Protein AF-A0A7X7PE40-F1 (afdb_monomer)

pLDDT: mean 73.2, std 11.76, range [38.41, 91.38]

Mean predicted aligned error: 15.98 Å

Foldseek 3Di:
DVVVVVVVVVCVVVVVVQDDPDPVPNDPDDDDPVNVCVVVVVVVVVVVVVVVCVVPDPPDDVVVVVVVDDDPDPPCPPPVVVVVVVVVVVVVPD

Structure (mmCIF, N/CA/C/O backbone):
data_AF-A0A7X7PE40-F1
#
_entry.id   AF-A0A7X7PE40-F1
#
loop_
_atom_site.group_PDB
_atom_site.id
_atom_site.type_symbol
_atom_site.label_atom_id
_atom_site.label_alt_id
_atom_site.label_comp_id
_atom_site.label_asym_id
_atom_site.label_entity_id
_atom_site.label_seq_id
_atom_site.pdbx_PDB_ins_code
_atom_site.Cartn_x
_atom_site.Cartn_y
_atom_site.Cartn_z
_atom_site.occupancy
_atom_site.B_iso_or_equiv
_atom_site.auth_seq_id
_atom_site.auth_comp_id
_atom_site.auth_asym_id
_atom_site.auth_atom_id
_atom_site.pdbx_PDB_model_num
ATOM 1 N N . ILE A 1 1 ? 12.352 8.405 5.562 1.00 75.38 1 ILE A N 1
ATOM 2 C CA . ILE A 1 1 ? 12.787 7.004 5.792 1.00 75.38 1 ILE A CA 1
ATOM 3 C C . ILE A 1 1 ? 12.091 6.030 4.834 1.00 75.38 1 ILE A C 1
ATOM 5 O O . ILE A 1 1 ? 12.790 5.477 4.001 1.00 75.38 1 ILE A O 1
ATOM 9 N N . ASN A 1 2 ? 10.757 5.880 4.856 1.00 75.56 2 ASN A N 1
ATOM 10 C CA . ASN A 1 2 ? 10.045 4.867 4.046 1.00 75.56 2 ASN A CA 1
ATOM 11 C C . ASN A 1 2 ? 10.304 4.952 2.531 1.00 75.56 2 ASN A C 1
ATOM 13 O O . ASN A 1 2 ? 10.583 3.941 1.899 1.00 75.56 2 ASN A O 1
ATOM 17 N N . ILE A 1 3 ? 10.283 6.159 1.959 1.00 77.88 3 ILE A N 1
ATOM 18 C CA . ILE A 1 3 ? 10.534 6.360 0.522 1.00 77.88 3 ILE A CA 1
ATOM 19 C C . ILE A 1 3 ? 12.004 6.083 0.171 1.00 77.88 3 ILE A C 1
ATOM 21 O O . ILE A 1 3 ? 12.272 5.437 -0.831 1.00 77.88 3 ILE A O 1
ATOM 25 N N . GLY A 1 4 ? 12.949 6.509 1.016 1.00 80.75 4 GLY A N 1
ATOM 26 C CA . GLY A 1 4 ? 14.385 6.302 0.785 1.00 80.75 4 GLY A CA 1
ATOM 27 C C . GLY A 1 4 ? 14.804 4.831 0.865 1.00 80.75 4 GLY A C 1
ATOM 28 O O . GLY A 1 4 ? 15.537 4.361 0.004 1.00 80.75 4 GLY A O 1
ATOM 29 N N . MET A 1 5 ? 14.267 4.086 1.836 1.00 84.00 5 MET A N 1
ATOM 30 C CA . MET A 1 5 ? 14.505 2.640 1.969 1.00 84.00 5 MET A CA 1
ATOM 31 C C . MET A 1 5 ? 13.878 1.847 0.814 1.00 84.00 5 MET A C 1
ATOM 33 O O . MET A 1 5 ? 14.441 0.863 0.341 1.00 84.00 5 MET A O 1
ATOM 37 N N . TRP A 1 6 ? 12.706 2.272 0.336 1.00 81.19 6 TRP A N 1
ATOM 38 C CA . TRP A 1 6 ? 12.072 1.651 -0.824 1.00 81.19 6 TRP A CA 1
ATOM 39 C C . TRP A 1 6 ? 12.856 1.929 -2.115 1.00 81.19 6 TRP A C 1
ATOM 41 O O . TRP A 1 6 ? 13.071 1.015 -2.910 1.00 81.19 6 TRP A O 1
ATOM 51 N N . PHE A 1 7 ? 13.358 3.158 -2.287 1.00 75.19 7 PHE A N 1
ATOM 52 C CA . PHE A 1 7 ? 14.175 3.532 -3.442 1.00 75.19 7 PHE A CA 1
ATOM 53 C C . PHE A 1 7 ? 15.508 2.771 -3.485 1.00 75.19 7 PHE A C 1
ATOM 55 O O . PHE A 1 7 ? 15.932 2.370 -4.564 1.00 75.19 7 PHE A O 1
ATOM 62 N N . GLU A 1 8 ? 16.130 2.495 -2.330 1.00 85.75 8 GLU A N 1
ATOM 63 C CA . GLU A 1 8 ? 17.310 1.617 -2.231 1.00 85.75 8 GLU A CA 1
ATOM 64 C C . GLU A 1 8 ? 17.037 0.246 -2.877 1.00 85.75 8 GLU A C 1
ATOM 66 O O . GLU A 1 8 ? 17.801 -0.206 -3.729 1.00 85.75 8 GLU A O 1
ATOM 71 N N . ARG A 1 9 ? 15.907 -0.395 -2.540 1.00 83.81 9 ARG A N 1
ATOM 72 C CA . ARG A 1 9 ? 15.522 -1.698 -3.114 1.00 83.81 9 ARG A CA 1
ATOM 73 C C . ARG A 1 9 ? 15.157 -1.606 -4.590 1.00 83.81 9 ARG A C 1
ATOM 75 O O . ARG A 1 9 ? 15.525 -2.495 -5.351 1.00 83.81 9 ARG A O 1
ATOM 82 N N . PHE A 1 10 ? 14.470 -0.542 -4.996 1.00 78.06 10 PHE A N 1
ATOM 83 C CA . PHE A 1 10 ? 14.125 -0.311 -6.397 1.00 78.06 10 PHE A CA 1
ATOM 84 C C . PHE A 1 10 ? 15.381 -0.188 -7.273 1.00 78.06 10 PHE A C 1
ATOM 86 O O . PHE A 1 10 ? 15.477 -0.852 -8.302 1.00 78.06 10 PHE A O 1
ATOM 93 N N . VAL A 1 11 ? 16.377 0.588 -6.832 1.00 79.56 11 VAL A N 1
ATOM 94 C CA . VAL A 1 11 ? 17.644 0.774 -7.558 1.00 79.56 11 VAL A CA 1
ATOM 95 C C . VAL A 1 11 ? 18.439 -0.527 -7.639 1.00 79.56 11 VAL A C 1
ATOM 97 O O . VAL A 1 11 ? 18.897 -0.870 -8.725 1.00 79.56 11 VAL A O 1
ATOM 100 N N . ILE A 1 12 ? 18.565 -1.274 -6.533 1.00 83.19 12 ILE A N 1
ATOM 101 C CA . ILE A 1 12 ? 19.263 -2.571 -6.534 1.00 83.19 12 ILE A CA 1
ATOM 102 C C . ILE A 1 12 ? 18.618 -3.519 -7.550 1.00 83.19 12 ILE A C 1
ATOM 104 O O . ILE A 1 12 ? 19.307 -4.060 -8.404 1.00 83.19 12 ILE A O 1
ATOM 108 N N . ILE A 1 13 ? 17.297 -3.694 -7.502 1.00 80.75 13 ILE A N 1
ATOM 109 C CA . ILE A 1 13 ? 16.604 -4.675 -8.346 1.00 80.75 13 ILE A CA 1
ATOM 110 C C . ILE A 1 13 ? 16.661 -4.270 -9.827 1.00 80.75 13 ILE A C 1
ATOM 112 O O . ILE A 1 13 ? 17.042 -5.084 -10.663 1.00 80.75 13 ILE A O 1
ATOM 116 N N . VAL A 1 14 ? 16.330 -3.021 -10.169 1.00 71.50 14 VAL A N 1
ATOM 117 C CA . VAL A 1 14 ? 16.244 -2.581 -11.575 1.00 71.50 14 VAL A CA 1
ATOM 118 C C . VAL A 1 14 ? 17.618 -2.541 -12.243 1.00 71.50 14 VAL A C 1
ATOM 120 O O . VAL A 1 14 ? 17.760 -3.006 -13.370 1.00 71.50 14 VAL A O 1
ATOM 123 N N . VAL A 1 15 ? 18.645 -2.028 -11.560 1.00 72.56 15 VAL A N 1
ATOM 124 C CA . VAL A 1 15 ? 19.998 -1.939 -12.134 1.00 72.56 15 VAL A CA 1
ATOM 125 C C . VAL A 1 15 ? 20.638 -3.321 -12.254 1.00 72.56 15 VAL A C 1
ATOM 127 O O . VAL A 1 15 ? 21.323 -3.583 -13.243 1.00 72.56 15 VAL A O 1
ATOM 130 N N . SER A 1 16 ? 20.395 -4.221 -11.293 1.00 70.50 16 SER A N 1
ATOM 131 C CA . SER A 1 16 ? 20.865 -5.606 -11.384 1.00 70.50 16 SER A CA 1
ATOM 132 C C . SER A 1 16 ? 20.179 -6.394 -12.499 1.00 70.50 16 SER A C 1
ATOM 134 O O . SER A 1 16 ? 20.856 -7.176 -13.155 1.00 70.50 16 SER A O 1
ATOM 136 N N . LEU A 1 17 ? 18.879 -6.189 -12.751 1.00 68.06 17 LEU A N 1
ATOM 137 C CA . LEU A 1 17 ? 18.199 -6.824 -13.889 1.00 68.06 17 LEU A CA 1
ATOM 138 C C . LEU A 1 17 ? 18.602 -6.210 -15.238 1.00 68.06 17 LEU A C 1
ATOM 140 O O . LEU A 1 17 ? 18.605 -6.912 -16.237 1.00 68.06 17 LEU A O 1
ATOM 144 N N . ALA A 1 18 ? 18.949 -4.920 -15.289 1.00 64.88 18 ALA A N 1
ATOM 145 C CA . ALA A 1 18 ? 19.332 -4.259 -16.539 1.00 64.88 18 ALA A CA 1
ATOM 146 C C . ALA A 1 18 ? 20.714 -4.695 -17.073 1.00 64.88 18 ALA A C 1
ATOM 148 O O . ALA A 1 18 ? 20.954 -4.612 -18.277 1.00 64.88 18 ALA A O 1
ATOM 149 N N . HIS A 1 19 ? 21.615 -5.163 -16.201 1.00 62.09 19 HIS A N 1
ATOM 150 C CA . HIS A 1 19 ? 22.909 -5.734 -16.586 1.00 62.09 19 HIS A CA 1
ATOM 151 C C . HIS A 1 19 ? 22.867 -7.261 -16.535 1.00 62.09 19 HIS A C 1
ATOM 153 O O . HIS A 1 19 ? 23.377 -7.898 -15.614 1.00 62.09 19 HIS A O 1
ATOM 159 N N . GLU A 1 20 ? 22.261 -7.849 -17.560 1.00 62.69 20 GLU A N 1
ATOM 160 C CA . GLU A 1 20 ? 22.317 -9.290 -17.778 1.00 62.69 20 GLU A CA 1
ATOM 161 C C . GLU A 1 20 ? 23.715 -9.718 -18.277 1.00 62.69 20 GLU A C 1
ATOM 163 O O . GLU A 1 20 ? 24.466 -8.922 -18.850 1.00 62.69 20 GLU A O 1
ATOM 168 N N . TYR A 1 21 ? 24.069 -10.989 -18.040 1.00 58.44 21 TYR A N 1
ATOM 169 C CA . TYR A 1 21 ? 25.407 -11.573 -18.257 1.00 58.44 21 TYR A CA 1
ATOM 170 C C . TYR A 1 21 ? 25.906 -11.482 -19.716 1.00 58.44 21 TYR A C 1
ATOM 172 O O . TYR A 1 21 ? 27.108 -11.568 -19.953 1.00 58.44 21 TYR A O 1
ATOM 180 N N . GLU A 1 22 ? 25.001 -11.282 -20.683 1.00 57.41 22 GLU A N 1
ATOM 181 C CA . GLU A 1 22 ? 25.297 -11.243 -22.118 1.00 57.41 22 GLU A CA 1
ATOM 182 C C . GLU A 1 22 ? 25.368 -9.788 -22.648 1.00 57.41 22 GLU A C 1
ATOM 184 O O . GLU A 1 22 ? 24.329 -9.134 -22.793 1.00 57.41 22 GLU A O 1
ATOM 189 N N . PRO A 1 23 ? 26.560 -9.260 -23.000 1.00 62.41 23 PRO A N 1
ATOM 190 C CA . PRO A 1 23 ? 26.762 -7.835 -23.301 1.00 62.41 23 PRO A CA 1
ATOM 191 C C . PRO A 1 23 ? 25.992 -7.306 -24.518 1.00 62.41 23 PRO A C 1
ATOM 193 O O . PRO A 1 23 ? 25.711 -6.114 -24.617 1.00 62.41 23 PRO A O 1
ATOM 196 N N . PHE A 1 24 ? 25.644 -8.184 -25.462 1.00 65.31 24 PHE A N 1
ATOM 197 C CA . PHE A 1 24 ? 24.887 -7.833 -26.669 1.00 65.31 24 PHE A CA 1
ATOM 198 C C . PHE A 1 24 ? 23.400 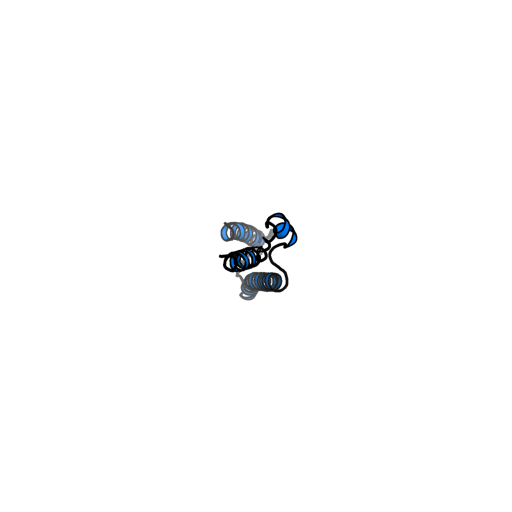-7.541 -26.388 1.00 65.31 24 PHE A C 1
ATOM 200 O O . PHE A 1 24 ? 22.741 -6.868 -27.179 1.00 65.31 24 PHE A O 1
ATOM 207 N N . MET A 1 25 ? 22.865 -8.018 -25.259 1.00 60.47 25 MET A N 1
ATOM 208 C CA . MET A 1 25 ? 21.453 -7.861 -24.894 1.00 60.47 25 MET A CA 1
ATOM 209 C C . MET A 1 25 ? 21.183 -6.646 -24.005 1.00 60.47 25 MET A C 1
ATOM 211 O O . MET A 1 25 ? 20.029 -6.420 -23.640 1.00 60.47 25 MET A O 1
ATOM 215 N N . TRP A 1 26 ? 22.205 -5.841 -23.688 1.00 66.00 26 TRP A N 1
ATOM 216 C CA . TRP A 1 26 ? 22.056 -4.604 -22.925 1.00 66.00 26 TRP A CA 1
ATOM 217 C C . TRP A 1 26 ? 21.109 -3.649 -23.649 1.00 66.00 26 TRP A C 1
ATOM 219 O O . TRP A 1 26 ? 21.467 -2.952 -24.599 1.00 66.00 26 TRP A O 1
ATOM 229 N N . ARG A 1 27 ? 19.857 -3.641 -23.202 1.00 65.50 27 ARG A N 1
ATOM 230 C CA . ARG A 1 27 ? 18.808 -2.772 -23.714 1.00 65.50 27 ARG A CA 1
ATOM 231 C C . ARG A 1 27 ? 18.408 -1.841 -22.590 1.00 65.50 27 ARG A C 1
ATOM 233 O O . ARG A 1 27 ? 18.141 -2.283 -21.478 1.00 65.50 27 ARG A O 1
ATOM 240 N N . ASN A 1 28 ? 18.354 -0.548 -22.889 1.00 67.31 28 ASN A N 1
ATOM 241 C CA . ASN A 1 28 ? 17.845 0.430 -21.939 1.00 67.31 28 ASN A CA 1
ATOM 242 C C . ASN A 1 28 ? 16.394 0.067 -21.598 1.00 67.31 28 ASN A C 1
ATOM 244 O O . ASN A 1 28 ? 15.526 0.086 -22.473 1.00 67.31 28 ASN A O 1
ATOM 248 N N . TYR A 1 29 ? 16.146 -0.301 -20.341 1.00 65.75 29 TYR A N 1
ATOM 249 C CA . TYR A 1 29 ? 14.806 -0.580 -19.846 1.00 65.75 29 TYR A CA 1
ATOM 250 C C . TYR A 1 29 ? 13.976 0.705 -19.913 1.00 65.75 29 TYR A C 1
ATOM 252 O 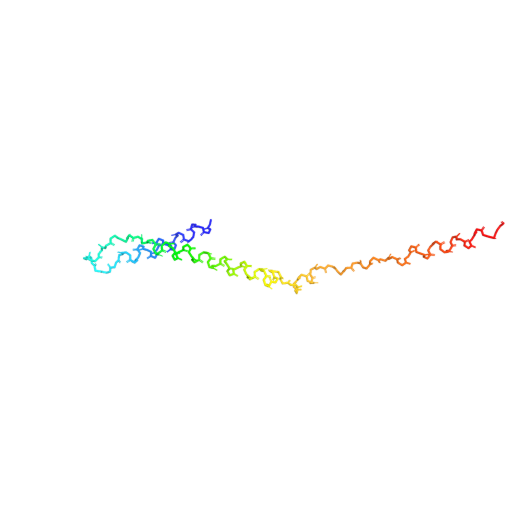O . TYR A 1 29 ? 14.272 1.689 -19.233 1.00 65.75 29 TYR A O 1
ATOM 260 N N . MET A 1 30 ? 12.950 0.704 -20.762 1.00 72.81 30 MET A N 1
ATOM 261 C CA . MET A 1 30 ? 11.959 1.771 -20.813 1.00 72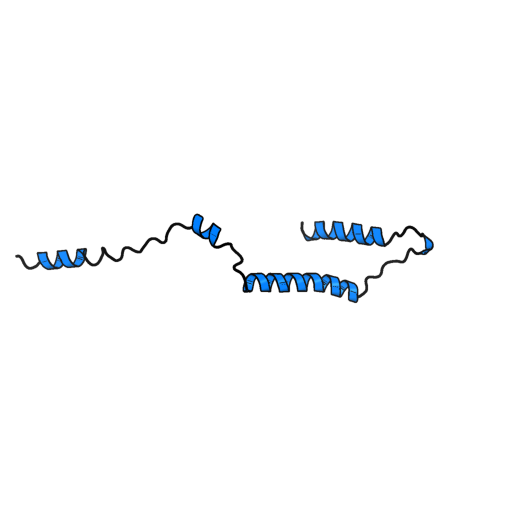.81 30 MET A CA 1
ATOM 262 C C . MET A 1 30 ? 10.714 1.278 -20.076 1.00 72.81 30 MET A C 1
ATOM 264 O O . MET A 1 30 ? 10.037 0.394 -20.605 1.00 72.81 30 MET A O 1
ATOM 268 N N . PRO A 1 31 ? 10.409 1.811 -18.880 1.00 72.62 31 PRO A N 1
ATOM 269 C CA . PRO A 1 31 ? 9.236 1.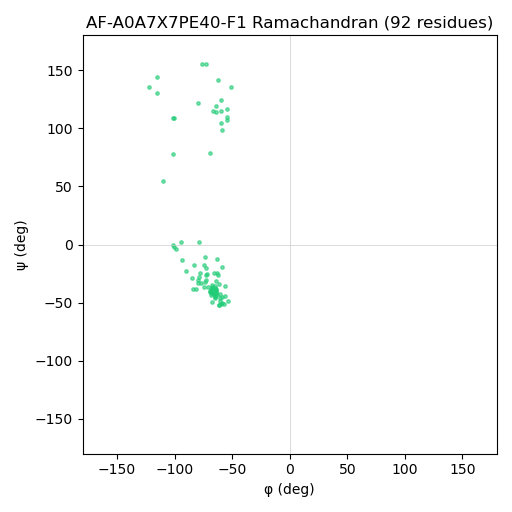386 -18.134 1.00 72.62 31 PRO A CA 1
ATOM 270 C C . PRO A 1 31 ? 7.974 1.641 -18.960 1.00 72.62 31 PRO A C 1
ATOM 272 O O . PRO A 1 31 ? 7.708 2.762 -19.404 1.00 72.62 31 PRO A O 1
ATOM 275 N N . SER A 1 32 ? 7.194 0.588 -19.175 1.00 85.12 32 SER A N 1
ATOM 276 C CA . SER A 1 32 ? 5.905 0.666 -19.845 1.00 85.12 32 SER A CA 1
ATOM 277 C C . SER A 1 32 ? 4.845 1.242 -18.912 1.00 85.12 32 SER A C 1
ATOM 279 O O . SER A 1 32 ? 4.902 1.120 -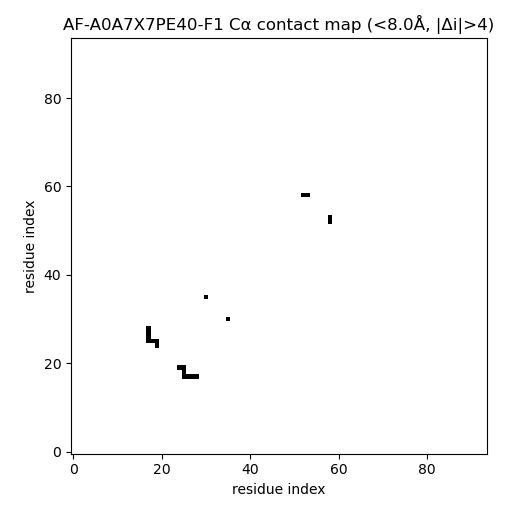17.684 1.00 85.12 32 SER A O 1
ATOM 281 N N . TRP A 1 33 ? 3.811 1.834 -19.508 1.00 88.19 33 TRP A N 1
ATOM 282 C CA . TRP A 1 33 ? 2.660 2.336 -18.759 1.00 88.19 33 TRP A CA 1
ATOM 283 C C . TRP A 1 33 ? 1.997 1.245 -17.905 1.00 88.19 33 TRP A C 1
ATOM 285 O O . TRP A 1 33 ? 1.563 1.501 -16.786 1.00 88.19 33 TRP A O 1
ATOM 295 N N . THR A 1 34 ? 1.975 0.011 -18.406 1.00 89.38 34 THR A N 1
ATOM 296 C CA . THR A 1 34 ? 1.477 -1.171 -17.697 1.00 89.38 34 THR A CA 1
ATOM 297 C C . THR A 1 34 ? 2.248 -1.460 -16.412 1.00 89.38 34 THR A C 1
ATOM 299 O O . THR A 1 34 ? 1.628 -1.726 -15.388 1.00 89.38 34 THR A O 1
ATOM 302 N N . GLU A 1 35 ? 3.576 -1.358 -16.417 1.00 80.50 35 GLU A N 1
ATOM 303 C CA . GLU A 1 35 ? 4.399 -1.600 -15.221 1.00 80.50 35 GLU A CA 1
ATOM 304 C C . GLU A 1 35 ? 4.196 -0.505 -14.173 1.00 80.50 35 GLU A C 1
ATOM 306 O O . GLU A 1 35 ? 4.035 -0.796 -12.986 1.00 80.50 35 GLU A O 1
ATOM 311 N N . MET A 1 36 ? 4.090 0.751 -14.617 1.00 84.31 36 MET A N 1
ATOM 312 C CA . MET A 1 36 ? 3.757 1.875 -13.739 1.00 84.31 36 MET A CA 1
ATOM 313 C C . MET A 1 36 ? 2.350 1.736 -13.146 1.00 84.31 36 MET A C 1
ATOM 315 O O . MET A 1 36 ? 2.146 2.014 -11.964 1.00 84.31 36 MET A O 1
ATOM 319 N N . ALA A 1 37 ? 1.386 1.255 -13.934 1.00 88.94 37 ALA A N 1
ATOM 320 C CA . ALA A 1 37 ? 0.029 0.991 -13.474 1.00 88.94 37 ALA A CA 1
ATOM 321 C C . ALA A 1 37 ? -0.032 -0.170 -12.470 1.00 88.94 37 ALA A C 1
ATOM 323 O O . ALA A 1 37 ? -0.771 -0.076 -11.495 1.00 88.94 37 ALA A O 1
ATOM 324 N N . ILE A 1 38 ? 0.760 -1.232 -12.650 1.00 87.38 38 ILE A N 1
ATOM 325 C CA . ILE A 1 38 ? 0.855 -2.345 -11.688 1.00 87.38 38 ILE A CA 1
ATOM 326 C C . ILE A 1 38 ? 1.503 -1.873 -10.384 1.00 87.38 38 ILE A C 1
ATOM 328 O O . ILE A 1 38 ? 1.025 -2.208 -9.297 1.00 87.38 38 ILE A O 1
ATOM 332 N N . LEU A 1 39 ? 2.549 -1.049 -10.474 1.00 83.06 39 LEU A N 1
ATOM 333 C CA . LEU A 1 39 ? 3.199 -0.462 -9.307 1.00 83.06 39 LEU A CA 1
ATOM 334 C C . LEU A 1 39 ? 2.223 0.424 -8.519 1.00 83.06 39 LEU A C 1
ATOM 336 O O . LEU A 1 39 ? 2.034 0.222 -7.321 1.00 83.06 39 LEU A O 1
ATOM 340 N N . ALA A 1 40 ? 1.553 1.361 -9.193 1.00 85.38 40 ALA A N 1
ATOM 341 C CA . ALA A 1 40 ? 0.557 2.235 -8.575 1.00 85.38 40 ALA A CA 1
ATOM 342 C C . ALA A 1 40 ? -0.655 1.445 -8.048 1.00 85.38 40 ALA A C 1
ATOM 344 O O . ALA A 1 40 ? -1.130 1.679 -6.935 1.00 85.38 40 ALA A O 1
ATOM 345 N N . GLY A 1 41 ? -1.118 0.460 -8.818 1.00 87.62 41 GLY A N 1
ATOM 346 C CA . GLY A 1 41 ? -2.201 -0.447 -8.457 1.00 87.62 41 GLY A CA 1
ATOM 347 C C . GLY A 1 41 ? -1.885 -1.284 -7.221 1.00 87.62 41 GLY A C 1
ATOM 348 O O . GLY A 1 41 ? -2.777 -1.507 -6.413 1.00 87.62 41 GLY A O 1
ATOM 349 N N . SER A 1 42 ? -0.625 -1.666 -6.999 1.00 83.12 42 SER A N 1
ATOM 350 C CA . SER A 1 42 ? -0.208 -2.399 -5.795 1.00 83.12 42 SER A CA 1
ATOM 351 C C . SER A 1 42 ? -0.388 -1.567 -4.522 1.00 83.12 42 SER A C 1
ATOM 353 O O . SER A 1 42 ? -0.879 -2.082 -3.517 1.00 83.12 42 SER A O 1
ATOM 355 N N . PHE A 1 43 ? -0.082 -0.263 -4.568 1.00 79.06 43 PHE A N 1
ATOM 356 C CA . PHE A 1 43 ? -0.390 0.649 -3.461 1.00 79.06 43 PHE A CA 1
ATOM 357 C C . PHE A 1 43 ? -1.901 0.783 -3.262 1.00 79.06 43 PHE A C 1
ATOM 359 O O . PHE A 1 43 ? -2.381 0.671 -2.136 1.00 79.06 43 PHE A O 1
ATOM 366 N N . GLY A 1 44 ? -2.660 0.966 -4.347 1.00 86.50 44 GLY A N 1
ATOM 367 C CA . GLY A 1 44 ? -4.121 1.047 -4.294 1.00 86.50 44 GLY A CA 1
ATOM 368 C C . GLY A 1 44 ? -4.762 -0.208 -3.698 1.00 86.50 44 GLY A C 1
ATOM 369 O O . GLY A 1 44 ? -5.609 -0.105 -2.817 1.00 86.50 44 GLY A O 1
ATOM 370 N N . TRP A 1 45 ? -4.315 -1.391 -4.115 1.00 87.81 45 TRP A N 1
ATOM 371 C CA . TRP A 1 45 ? -4.805 -2.677 -3.624 1.00 87.81 45 TRP A CA 1
ATOM 372 C C . TRP A 1 45 ? -4.466 -2.889 -2.147 1.00 87.81 45 TRP A C 1
ATOM 374 O O . TRP A 1 45 ? -5.327 -3.300 -1.369 1.00 87.81 45 TRP A O 1
ATOM 384 N N . PHE A 1 46 ? -3.247 -2.534 -1.732 1.00 81.81 46 PHE A N 1
ATOM 385 C CA . PHE A 1 46 ? -2.850 -2.543 -0.325 1.00 81.81 46 PHE A CA 1
ATOM 386 C C . PHE A 1 46 ? -3.734 -1.620 0.520 1.00 81.81 46 PHE A C 1
ATOM 388 O O . PHE A 1 46 ? -4.299 -2.066 1.517 1.00 81.81 46 PHE A O 1
ATOM 395 N N . PHE A 1 47 ? -3.908 -0.357 0.116 1.00 84.00 47 PHE A N 1
ATOM 396 C CA . PHE A 1 47 ? -4.753 0.587 0.851 1.00 84.00 47 PHE A CA 1
ATOM 397 C C . PHE A 1 47 ? -6.219 0.169 0.845 1.00 84.00 47 PHE A C 1
ATOM 399 O O . PHE A 1 47 ? -6.880 0.301 1.868 1.00 84.00 47 PHE A O 1
ATOM 406 N N . MET A 1 48 ? -6.727 -0.380 -0.257 1.00 88.62 48 MET A N 1
ATOM 407 C CA . MET A 1 48 ? -8.093 -0.888 -0.327 1.00 88.62 48 MET A CA 1
ATOM 408 C C . MET A 1 48 ? -8.318 -2.016 0.683 1.00 88.62 48 MET A C 1
ATOM 410 O O . MET A 1 48 ? -9.272 -1.954 1.457 1.00 88.62 48 MET A O 1
ATOM 414 N N . LEU A 1 49 ? -7.422 -3.005 0.736 1.00 86.94 49 LEU A N 1
ATOM 415 C CA . LEU A 1 49 ? -7.499 -4.090 1.717 1.00 86.94 49 LEU A CA 1
ATOM 416 C C . LEU A 1 49 ? -7.285 -3.592 3.151 1.00 86.94 49 LEU A C 1
ATOM 418 O O . LEU A 1 49 ? -7.991 -4.028 4.055 1.00 86.94 49 LEU A O 1
ATOM 422 N N . PHE A 1 50 ? -6.364 -2.655 3.367 1.00 81.88 50 PHE A N 1
ATOM 423 C CA . PHE A 1 50 ? -6.102 -2.060 4.678 1.00 81.88 50 PHE A CA 1
ATOM 424 C C . PHE A 1 50 ? -7.301 -1.256 5.205 1.00 81.88 50 PHE A C 1
ATOM 426 O O . PHE A 1 50 ? -7.702 -1.414 6.356 1.00 81.88 50 PHE A O 1
ATOM 433 N N . LEU A 1 51 ? -7.928 -0.434 4.359 1.00 87.88 51 LEU A N 1
ATOM 434 C CA . LEU A 1 51 ? -9.145 0.310 4.694 1.00 87.88 51 LEU A CA 1
ATOM 435 C C . LEU A 1 51 ? -10.316 -0.638 4.965 1.00 87.88 51 LEU A C 1
ATOM 437 O O . LEU A 1 51 ? -11.069 -0.430 5.916 1.00 87.88 51 LEU A O 1
ATOM 441 N N . LEU A 1 52 ? -10.459 -1.691 4.156 1.00 91.38 52 LEU A N 1
ATOM 442 C CA . LEU A 1 52 ? -11.479 -2.715 4.360 1.00 91.38 52 LEU A CA 1
ATOM 443 C C . LEU A 1 52 ? -11.265 -3.451 5.689 1.00 91.38 52 LEU A C 1
ATOM 445 O O . LEU A 1 52 ? -12.215 -3.629 6.447 1.00 91.38 52 LEU A O 1
ATOM 449 N N . PHE A 1 53 ? -10.020 -3.806 6.008 1.00 88.31 53 PHE A N 1
ATOM 450 C CA . PHE A 1 53 ? -9.643 -4.406 7.284 1.00 88.31 53 PHE A CA 1
ATOM 451 C C . PHE A 1 53 ? -10.003 -3.497 8.464 1.00 88.31 53 PHE A C 1
ATOM 453 O O . PHE A 1 53 ? -10.699 -3.947 9.368 1.00 88.31 53 PHE A O 1
ATOM 460 N N . MET A 1 54 ? -9.627 -2.213 8.425 1.00 88.94 54 MET A N 1
ATOM 461 C CA . MET A 1 54 ? -9.979 -1.245 9.478 1.00 88.94 54 MET A CA 1
ATOM 462 C C . MET A 1 54 ? -11.489 -1.029 9.626 1.00 88.9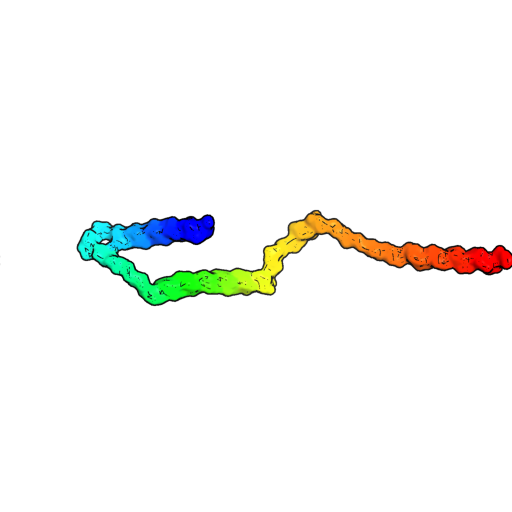4 54 MET A C 1
ATOM 464 O O . MET A 1 54 ? -11.950 -0.631 10.694 1.00 88.94 54 MET A O 1
ATOM 468 N N . ARG A 1 55 ? -12.265 -1.243 8.557 1.00 88.06 55 ARG A N 1
ATOM 469 C CA . ARG A 1 55 ? -13.726 -1.123 8.597 1.00 88.06 55 ARG A CA 1
ATOM 470 C C . ARG A 1 55 ? -14.405 -2.369 9.158 1.00 88.06 55 ARG A C 1
ATOM 472 O O . ARG A 1 55 ? -15.420 -2.234 9.835 1.00 88.06 55 ARG A O 1
ATOM 479 N N . ILE A 1 56 ? -13.906 -3.561 8.836 1.00 90.12 56 ILE A N 1
ATOM 480 C CA . ILE A 1 56 ? -14.525 -4.831 9.249 1.00 90.12 56 ILE A CA 1
ATOM 481 C C . ILE A 1 56 ? -14.080 -5.226 10.659 1.00 90.12 56 ILE A C 1
ATOM 483 O O . ILE A 1 56 ? -14.885 -5.744 11.432 1.00 90.12 56 ILE A O 1
ATOM 487 N N . LEU A 1 57 ? -12.811 -4.996 10.997 1.00 84.69 57 LEU A N 1
ATOM 488 C CA . LEU A 1 57 ? -12.205 -5.435 12.248 1.00 84.69 57 LEU A CA 1
ATOM 489 C C . LEU A 1 57 ? -11.798 -4.234 13.110 1.00 84.69 57 LEU A C 1
ATOM 491 O O . LEU A 1 57 ? -11.347 -3.215 12.585 1.00 84.69 57 LEU A O 1
ATOM 495 N N . PRO A 1 58 ? -11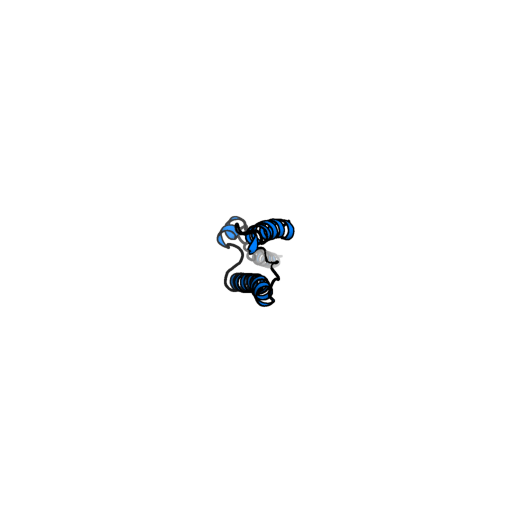.932 -4.334 14.445 1.00 79.94 58 PRO A N 1
ATOM 496 C CA . PRO A 1 58 ? -11.456 -3.294 15.341 1.00 79.94 58 PRO A CA 1
ATOM 497 C C . PRO A 1 58 ? -9.933 -3.194 15.220 1.00 79.94 58 PRO A C 1
ATOM 499 O O . PRO A 1 58 ? -9.213 -4.148 15.504 1.00 79.94 58 PRO A O 1
ATOM 502 N N . ALA A 1 59 ? -9.442 -2.023 14.810 1.00 78.12 59 ALA A N 1
ATOM 503 C CA . ALA A 1 59 ? -8.013 -1.773 14.604 1.00 78.12 59 ALA A CA 1
ATOM 504 C C . ALA A 1 59 ? -7.173 -1.886 15.893 1.00 78.12 59 ALA A C 1
ATOM 506 O O . ALA A 1 59 ? -5.947 -1.924 15.830 1.00 78.12 59 ALA A O 1
ATOM 507 N N . VAL A 1 60 ? -7.829 -1.933 17.056 1.00 79.25 60 VAL A N 1
ATOM 508 C CA . VAL A 1 60 ? -7.206 -2.061 18.373 1.00 79.25 60 VAL A CA 1
ATOM 509 C C . VAL A 1 60 ? -7.763 -3.298 19.069 1.00 79.25 60 VAL A C 1
ATOM 511 O O . VAL A 1 60 ? -8.976 -3.523 19.082 1.00 79.25 60 VAL A O 1
ATOM 514 N N . SER A 1 61 ? -6.884 -4.090 19.680 1.00 79.12 61 SER A N 1
ATOM 515 C CA . SER A 1 61 ? -7.279 -5.241 20.486 1.00 79.12 61 SER A CA 1
ATOM 516 C C . SER A 1 61 ? -8.024 -4.787 21.749 1.00 79.12 61 SER A C 1
ATOM 518 O O . SER A 1 61 ? -7.475 -4.150 22.645 1.00 79.12 61 SER A O 1
ATOM 520 N N . ILE A 1 62 ? -9.307 -5.148 21.851 1.00 74.06 62 ILE A N 1
ATOM 521 C CA . ILE A 1 62 ? -10.130 -4.857 23.038 1.00 74.06 62 ILE A CA 1
ATOM 522 C C . ILE A 1 62 ? -9.637 -5.617 24.284 1.00 74.06 62 ILE A C 1
ATOM 524 O O . ILE A 1 62 ? -9.882 -5.161 25.398 1.00 74.06 62 ILE A O 1
ATOM 528 N N . ALA A 1 63 ? -8.949 -6.752 24.115 1.00 77.50 63 ALA A N 1
ATOM 529 C CA . ALA A 1 63 ? -8.403 -7.537 25.224 1.00 77.50 63 ALA A CA 1
ATOM 530 C C . ALA A 1 63 ? -7.368 -6.736 26.035 1.00 77.50 63 ALA A C 1
ATOM 532 O O . ALA A 1 63 ? -7.558 -6.545 27.231 1.00 77.50 63 ALA A O 1
ATOM 533 N N . GLU A 1 64 ? -6.370 -6.161 25.361 1.00 75.81 64 GLU A N 1
ATOM 534 C CA . GLU A 1 64 ? -5.337 -5.324 25.988 1.00 75.81 64 GLU A CA 1
ATOM 535 C C . GLU A 1 64 ? -5.938 -4.046 26.594 1.00 75.81 64 GLU A C 1
ATOM 537 O O . GLU A 1 64 ? -5.580 -3.617 27.689 1.00 75.81 64 GLU A O 1
ATOM 542 N N . LEU A 1 65 ? -6.923 -3.444 25.915 1.00 75.62 65 LEU A N 1
ATOM 543 C CA . LEU A 1 65 ? -7.576 -2.227 26.402 1.00 75.62 65 LEU A CA 1
ATOM 544 C C . LEU A 1 65 ? -8.329 -2.443 27.723 1.00 75.62 65 LEU A C 1
ATOM 546 O O . LEU A 1 65 ? -8.432 -1.521 28.529 1.00 75.62 65 LEU A O 1
ATOM 550 N N . LYS A 1 66 ? -8.866 -3.646 27.956 1.00 69.44 66 LYS A N 1
ATOM 551 C CA . LYS A 1 66 ? -9.593 -3.983 29.189 1.00 69.44 66 LYS A CA 1
ATOM 552 C C . LYS A 1 66 ? -8.680 -4.132 30.404 1.00 69.44 66 LYS A C 1
ATOM 554 O O . LYS A 1 66 ? -9.167 -3.917 31.508 1.00 69.44 66 LYS A O 1
ATOM 559 N N . GLU A 1 67 ? -7.406 -4.471 30.219 1.00 74.94 67 GLU A N 1
ATOM 560 C CA . GLU A 1 67 ? -6.437 -4.548 31.323 1.00 74.94 67 GLU A CA 1
ATOM 561 C C . GLU A 1 67 ? -5.963 -3.163 31.769 1.00 74.94 67 GLU A C 1
ATOM 563 O O . GLU A 1 67 ? -5.728 -2.935 32.954 1.00 74.94 67 GLU A O 1
ATOM 568 N N . VAL A 1 68 ? -5.868 -2.218 30.831 1.00 78.88 68 VAL A N 1
ATOM 569 C CA . VAL A 1 68 ? -5.386 -0.858 31.116 1.00 78.88 68 VAL A CA 1
ATOM 570 C C . VAL A 1 68 ? -6.506 0.060 31.623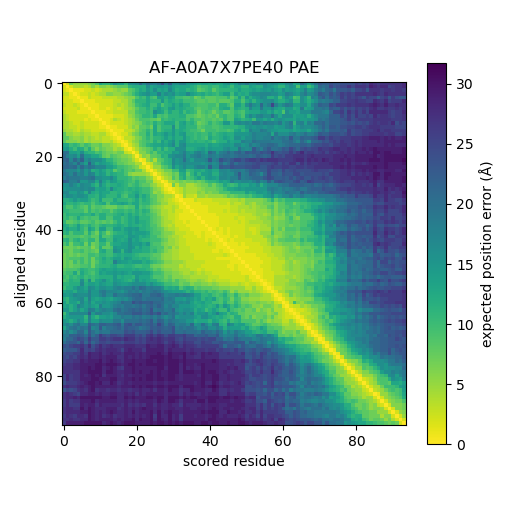 1.00 78.88 68 VAL A C 1
ATOM 572 O O . VAL A 1 68 ? -6.244 1.000 32.374 1.00 78.88 68 VAL A O 1
ATOM 575 N N . LEU A 1 69 ? -7.763 -0.174 31.225 1.00 75.25 69 LEU A N 1
ATOM 576 C CA . LEU A 1 69 ? -8.877 0.702 31.595 1.00 75.25 69 LEU A CA 1
ATOM 577 C C . LEU A 1 69 ? -9.381 0.420 33.025 1.00 75.25 69 LEU A C 1
ATOM 579 O O . LEU A 1 69 ? -9.848 -0.686 33.302 1.00 75.25 69 LEU A O 1
ATOM 583 N N . PRO A 1 70 ? -9.379 1.421 33.931 1.00 72.50 70 PRO A N 1
ATOM 584 C CA . PRO A 1 70 ? -9.969 1.266 35.254 1.00 72.50 70 PRO A CA 1
ATOM 585 C C . PRO A 1 70 ? -11.473 0.992 35.141 1.00 72.50 70 PRO A C 1
ATOM 587 O O . PRO A 1 70 ? -12.164 1.564 34.292 1.00 72.50 70 PRO A O 1
ATOM 590 N N . ALA A 1 71 ? -11.980 0.105 36.005 1.00 75.25 71 ALA A N 1
ATOM 591 C CA . ALA A 1 71 ? -13.384 -0.292 36.012 1.00 75.25 71 ALA A CA 1
ATOM 592 C C . ALA A 1 71 ? -14.295 0.952 36.030 1.00 75.25 71 ALA A C 1
ATOM 594 O O . ALA A 1 71 ? -14.022 1.881 36.799 1.00 75.25 71 ALA A O 1
ATOM 595 N N . PRO A 1 72 ? -15.371 0.994 35.216 1.00 74.12 72 PRO A N 1
ATOM 596 C CA . PRO A 1 72 ? -16.246 2.153 35.163 1.00 74.12 72 PRO A CA 1
ATOM 597 C C . PRO A 1 72 ? -16.742 2.466 36.572 1.00 74.12 72 PRO A C 1
ATOM 599 O O . PRO A 1 72 ? -17.420 1.641 37.191 1.00 74.12 72 PRO A O 1
ATOM 602 N N . ALA A 1 73 ? -16.387 3.644 37.092 1.00 71.94 73 ALA A N 1
ATOM 603 C CA . ALA A 1 73 ? -16.869 4.097 38.384 1.00 71.94 73 ALA A CA 1
ATOM 604 C C . ALA A 1 73 ? -18.395 4.171 38.301 1.00 71.94 73 ALA A C 1
ATOM 606 O O . ALA A 1 73 ? -18.962 5.054 37.652 1.00 71.94 73 ALA A O 1
ATOM 607 N N . ARG A 1 74 ? -19.065 3.194 38.921 1.00 73.75 74 ARG A N 1
ATOM 608 C CA . ARG A 1 74 ? -20.516 3.180 39.072 1.00 73.75 74 ARG A CA 1
ATOM 609 C C . ARG A 1 74 ? -20.875 4.503 39.730 1.00 73.75 74 ARG A C 1
ATOM 611 O O . ARG A 1 74 ? -20.529 4.713 40.890 1.00 73.75 74 ARG A O 1
ATOM 618 N N . ARG A 1 75 ? -21.515 5.415 38.988 1.00 63.53 75 ARG A N 1
ATOM 619 C CA . ARG A 1 75 ? -22.046 6.653 39.565 1.00 63.53 75 ARG A CA 1
ATOM 620 C C . ARG A 1 75 ? -22.948 6.231 40.716 1.00 63.53 75 ARG A C 1
ATOM 622 O O . ARG A 1 75 ? -24.017 5.666 40.495 1.00 63.53 75 ARG A O 1
ATOM 629 N N . SER A 1 76 ? -22.468 6.452 41.935 1.00 59.47 76 SER A N 1
ATOM 630 C CA . SER A 1 76 ? -23.235 6.270 43.155 1.00 59.47 76 SER A CA 1
ATOM 631 C C . SER A 1 76 ? -24.297 7.366 43.189 1.00 59.47 76 SER A C 1
ATOM 633 O O . SER A 1 76 ? -24.130 8.407 43.810 1.00 59.47 76 SER A O 1
ATOM 635 N N . GLY A 1 77 ? -25.373 7.166 42.429 1.00 56.75 77 GLY A N 1
ATOM 636 C CA . GLY A 1 77 ? -26.589 7.975 42.499 1.00 56.75 77 GLY A CA 1
ATOM 637 C C . GLY A 1 77 ? -27.482 7.586 43.681 1.00 56.75 77 GLY A C 1
ATOM 638 O O . GLY A 1 77 ? -28.556 8.149 43.839 1.00 56.75 77 GLY A O 1
ATOM 639 N N . ALA A 1 78 ? -27.060 6.627 44.511 1.00 58.38 78 ALA A N 1
ATOM 640 C CA . ALA A 1 78 ? -27.873 6.095 45.599 1.00 58.38 78 ALA A CA 1
ATOM 641 C C . ALA A 1 78 ? -27.823 6.943 46.885 1.00 58.38 78 ALA A C 1
ATOM 643 O O . ALA A 1 78 ? -28.707 6.816 47.726 1.00 58.38 78 ALA A O 1
ATOM 644 N N . THR A 1 79 ? -26.837 7.831 47.053 1.00 58.12 79 THR A N 1
ATOM 645 C CA . THR A 1 79 ? -26.665 8.591 48.306 1.00 58.12 79 THR A CA 1
ATOM 646 C C . THR A 1 79 ? -27.339 9.965 48.328 1.00 58.12 79 THR A C 1
ATOM 648 O O . THR A 1 79 ? -27.513 10.522 49.408 1.00 58.12 79 THR A O 1
ATOM 651 N N . ALA A 1 80 ? -27.779 10.505 47.186 1.00 57.94 80 ALA A N 1
ATOM 652 C CA . ALA A 1 80 ? -28.438 11.818 47.145 1.00 57.94 80 ALA A CA 1
ATOM 653 C C . ALA A 1 80 ? -29.916 11.776 47.595 1.00 57.94 80 ALA A C 1
ATOM 655 O O . ALA A 1 80 ? -30.420 12.756 48.135 1.00 57.94 80 ALA A O 1
ATOM 656 N N . GLY A 1 81 ? -30.602 10.637 47.425 1.00 52.44 81 GLY A N 1
ATOM 657 C CA . GLY A 1 81 ? -32.004 10.475 47.840 1.00 52.44 81 GLY A CA 1
ATOM 658 C C . GLY A 1 81 ? -32.191 10.201 49.338 1.00 52.44 81 GLY A C 1
ATOM 659 O O . GLY A 1 81 ? -33.181 10.628 49.924 1.00 52.44 81 GLY A O 1
ATOM 660 N N . ALA A 1 82 ? -31.222 9.547 49.987 1.00 57.44 82 ALA A N 1
ATOM 661 C CA . ALA A 1 82 ? -31.330 9.172 51.400 1.00 57.44 82 ALA A CA 1
ATOM 662 C C . ALA A 1 82 ? -31.171 10.369 52.359 1.00 57.44 82 ALA A C 1
ATOM 664 O O . ALA A 1 82 ? -31.810 10.415 53.408 1.00 57.44 82 ALA A O 1
ATOM 665 N N . GLN A 1 83 ? -30.359 11.368 51.991 1.00 57.06 83 GLN A N 1
ATOM 666 C CA . GLN A 1 83 ? -30.128 12.556 52.824 1.00 57.06 83 GLN A CA 1
ATOM 667 C C . GLN A 1 83 ? -31.272 13.581 52.771 1.00 57.06 83 GLN A C 1
ATOM 669 O O . GLN A 1 83 ? -31.448 14.339 53.723 1.00 57.06 83 GLN A O 1
ATOM 674 N N . ALA A 1 84 ? -32.073 13.597 51.699 1.00 56.41 84 ALA A N 1
ATOM 675 C CA . ALA A 1 84 ? -33.256 14.453 51.610 1.00 56.41 84 ALA A CA 1
ATOM 676 C C . ALA A 1 84 ? -34.408 13.930 52.488 1.00 56.41 84 ALA A C 1
ATOM 678 O O . ALA A 1 84 ? -35.089 14.719 53.138 1.00 56.41 84 ALA A O 1
ATOM 679 N N . GLN A 1 85 ? -34.566 12.605 52.589 1.00 58.09 85 GLN A N 1
ATOM 680 C CA . GLN A 1 85 ? -35.624 11.978 53.387 1.00 58.09 85 GLN A CA 1
ATOM 681 C C . GLN A 1 85 ? -35.435 12.191 54.902 1.00 58.09 85 GLN A C 1
ATOM 683 O O . GLN A 1 85 ? -36.409 12.392 55.620 1.00 58.09 85 GLN A O 1
ATOM 688 N N . GLY A 1 86 ? -34.189 12.210 55.393 1.00 54.06 86 GLY A N 1
ATOM 689 C CA . GLY A 1 86 ? -33.895 12.434 56.817 1.00 54.06 86 GLY A CA 1
ATOM 690 C C . GLY A 1 86 ? -34.073 13.882 57.288 1.00 54.06 86 GLY A C 1
ATOM 691 O O . GLY A 1 86 ? -34.189 14.126 58.484 1.00 54.06 86 GLY A O 1
ATOM 692 N N . ARG A 1 87 ? -34.107 14.854 56.366 1.00 59.75 87 ARG A N 1
ATOM 693 C CA . ARG A 1 87 ? -34.215 16.284 56.702 1.00 59.75 87 ARG A CA 1
ATOM 694 C C . ARG A 1 87 ? -35.659 16.778 56.782 1.00 59.75 87 ARG A C 1
ATOM 696 O O . ARG A 1 87 ? -35.909 17.769 57.456 1.00 59.75 87 ARG A O 1
ATOM 703 N N . ILE A 1 88 ? -36.590 16.085 56.124 1.00 60.28 88 ILE A N 1
ATOM 704 C CA . ILE A 1 88 ? -38.022 16.416 56.156 1.00 60.28 88 ILE A CA 1
ATOM 705 C C . ILE A 1 88 ? -38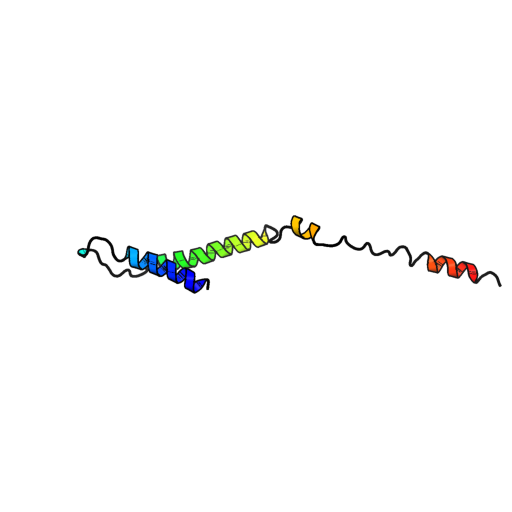.672 15.906 57.453 1.00 60.28 88 ILE A C 1
ATOM 707 O O . ILE A 1 88 ? -39.500 16.602 58.020 1.00 60.28 88 ILE A O 1
ATOM 711 N N . GLY A 1 89 ? -38.217 14.771 57.999 1.00 58.31 89 GLY A N 1
ATOM 712 C CA . GLY A 1 89 ? -38.747 14.226 59.259 1.00 58.31 89 GLY A CA 1
ATOM 713 C C . GLY A 1 89 ? -38.329 14.966 60.539 1.00 58.31 89 GLY A C 1
ATOM 714 O O . GLY A 1 89 ? -38.886 14.693 61.589 1.00 58.31 89 GLY A O 1
ATOM 715 N N . SER A 1 90 ? -37.365 15.894 60.474 1.00 57.75 90 SER A N 1
ATOM 716 C CA . SER A 1 90 ? -36.881 16.650 61.648 1.00 57.75 90 SER A CA 1
ATOM 717 C C . SER A 1 90 ? -37.502 18.049 61.778 1.00 57.75 90 SER A C 1
ATOM 719 O O . SER A 1 90 ? -37.189 18.756 62.733 1.00 57.75 90 SER A O 1
ATOM 721 N N . ALA A 1 91 ? -38.332 18.475 60.820 1.00 56.84 91 ALA A N 1
ATOM 722 C CA . ALA A 1 91 ? -38.951 19.805 60.803 1.00 56.84 91 ALA A CA 1
ATOM 723 C C . ALA A 1 91 ? -40.412 19.815 61.295 1.00 56.84 91 ALA A C 1
ATOM 725 O O . ALA A 1 91 ? -41.009 20.885 61.361 1.00 56.84 91 ALA A O 1
ATOM 726 N N . GLU A 1 92 ? -40.979 18.654 61.641 1.00 54.59 92 GLU A N 1
ATOM 727 C CA . GLU A 1 92 ? -42.350 18.529 62.169 1.00 54.59 92 GLU A CA 1
ATOM 728 C C . GLU A 1 92 ? -42.408 18.351 63.701 1.00 54.59 92 GLU A C 1
ATOM 730 O O . GLU A 1 92 ? -43.497 18.296 64.265 1.00 54.59 92 GLU A O 1
ATOM 735 N N . GLU A 1 93 ? -41.264 18.310 64.396 1.00 53.34 93 GLU A N 1
ATOM 736 C CA . GLU A 1 93 ? -41.189 18.153 65.858 1.00 53.34 93 GLU A CA 1
ATOM 737 C C . GLU A 1 93 ? -40.713 19.428 66.582 1.00 53.34 93 GLU A C 1
ATOM 739 O O . GLU A 1 93 ? -39.748 19.353 67.333 1.00 53.34 93 GLU A O 1
ATOM 744 N N . HIS A 1 94 ? -41.346 20.593 66.381 1.00 38.41 94 HIS A N 1
ATOM 745 C CA . HIS A 1 94 ? -41.231 21.744 67.303 1.00 38.41 94 HIS A CA 1
ATOM 746 C C . HIS A 1 94 ? -42.404 22.722 67.194 1.00 38.41 94 HIS A C 1
ATOM 748 O O . HIS A 1 94 ? -42.745 23.121 66.058 1.00 38.41 94 HIS A O 1
#

Secondary structure (DSSP, 8-state):
-HHHHHHHHHHHHHHHHHS-S-GGG-------HHHHHHHHHHHHHHHHHHHHHHHHS-SS-HHHHHHHSPPP-----SHHHHHHHHHHTTSS--

Sequence (94 aa):
INIGMWFERFVIIVVSLAHEYEPFMWRNYMPSWTEMAILAGSFGWFFMLFLLFMRILPAVSIAELKEVLPAPARRSGATAGAQAQGRIGSAEEH

Solvent-accessible surface area (backbone atoms only — not comparable to full-atom values): 5995 Å² total; per-residue (Å²): 106,73,68,61,60,50,47,54,53,51,52,53,54,53,55,55,64,49,60,57,96,53,80,89,68,64,53,87,86,71,87,47,72,66,57,55,48,51,55,53,44,51,54,51,52,49,50,51,53,52,54,49,44,55,70,78,41,78,86,60,67,65,70,65,51,58,75,73,49,75,78,80,77,73,77,77,72,71,65,68,62,59,60,56,60,63,58,62,72,67,70,79,79,125

Radius of gyration: 34.15 Å; Cα contacts (8 Å, |Δi|>4): 10; chains: 1; bounding box: 69×33×94 Å